Protein AF-A0A8H3B2N3-F1 (afdb_monomer_lite)

InterPro domains:
  IPR036908 RlpA-like domain superfamily [G3DSA:2.40.40.10] (15-151)
  IPR036908 RlpA-like domain superfamily [SSF50685] (22-136)

Foldseek 3Di:
DDDDDDDPPPDDDDDDADDDDLDDDAAEAADADDQQDQAQQNDGSNLLLAKEWAKQCNHQRHQSPVGGRPQAFPKDWDKDAWLVPFVVIDGDVVIDIDIYGYRHHDHLPDLRRVADPVGPGPVRHRMYTHINPPGNHDDVPNDPPPCVRGND

pLDDT: mean 89.14, std 11.91, range [41.0, 98.5]

Organism: NCBI:txid456999

Radius of gyration: 19.72 Å; chains: 1; bounding box: 74×32×56 Å

Sequence (152 aa):
MWFPLAYILAWCTTVYAWTYPENGIATMTHYTMDVGTIAACGCTGGSTRYPTAALSSLGYGSDGTVGFGSSCGRCFNLTLLNTFLSTPPFYPNPTKSIVIKVTDLCPAISQWCDATESKPNAGGTWLNFDLVWPSVAIPEDWFPSNESFYGK

Secondary structure (DSSP, 8-state):
---------------------SS---EEEEE---TT---TT---GGGGGS-EEEEEHHHHT--SSSSS-TTTT-EEEEE----TTSSSPP--SS--EEEEEEEEEE-TTSTTT--BTTB--TTS-S-EEEEE-SBTTB-TTSS-S-HHHH--

Structure (mmCIF, N/CA/C/O backbone):
data_AF-A0A8H3B2N3-F1
#
_entry.id   AF-A0A8H3B2N3-F1
#
loop_
_atom_site.group_PDB
_atom_site.id
_atom_site.type_symbol
_atom_site.label_atom_id
_atom_site.label_alt_id
_atom_site.label_comp_id
_atom_site.label_asym_id
_atom_site.label_entity_id
_atom_site.label_seq_id
_atom_site.pdbx_PDB_ins_code
_atom_site.Cartn_x
_atom_site.Cartn_y
_atom_site.Cartn_z
_atom_site.occupancy
_atom_site.B_iso_or_equiv
_atom_site.auth_seq_id
_atom_site.auth_comp_id
_atom_site.auth_asym_id
_atom_site.auth_atom_id
_atom_site.pdbx_PDB_model_num
ATOM 1 N N . MET A 1 1 ? 54.003 -1.604 -38.445 1.00 41.00 1 MET A N 1
ATOM 2 C CA . MET A 1 1 ? 52.556 -1.314 -38.533 1.00 41.00 1 MET A CA 1
ATOM 3 C C . MET A 1 1 ? 52.045 -1.187 -37.102 1.00 41.00 1 MET A C 1
ATOM 5 O O . MET A 1 1 ? 52.138 -2.156 -36.364 1.00 41.00 1 MET A O 1
ATOM 9 N N . TRP A 1 2 ? 51.696 0.025 -36.664 1.00 51.06 2 TRP A N 1
ATOM 10 C CA . TRP A 1 2 ? 51.425 0.378 -35.261 1.00 51.06 2 TRP A CA 1
ATOM 11 C C . TRP A 1 2 ? 49.907 0.336 -35.029 1.00 51.06 2 TRP A C 1
ATOM 13 O O . TRP A 1 2 ? 49.181 1.100 -35.657 1.00 51.06 2 TRP A O 1
ATOM 23 N N . PHE A 1 3 ? 49.418 -0.584 -34.193 1.00 49.91 3 PHE A N 1
ATOM 24 C CA . PHE A 1 3 ? 48.013 -0.611 -33.770 1.00 49.91 3 PHE A CA 1
ATOM 25 C C . PHE A 1 3 ? 47.827 0.357 -32.589 1.00 49.91 3 PHE A C 1
ATOM 27 O O . PHE A 1 3 ? 48.553 0.215 -31.602 1.00 49.91 3 PHE A O 1
ATOM 34 N N . PRO A 1 4 ? 46.894 1.327 -32.641 1.00 60.56 4 PRO A N 1
ATOM 35 C CA . PRO A 1 4 ? 46.614 2.167 -31.488 1.00 60.56 4 PRO A CA 1
ATOM 36 C C . PRO A 1 4 ? 45.791 1.365 -30.471 1.00 60.56 4 PRO A C 1
ATOM 38 O O . PRO A 1 4 ? 44.747 0.804 -30.805 1.00 60.56 4 PRO A O 1
ATOM 41 N N . LEU A 1 5 ? 46.263 1.305 -29.222 1.00 60.41 5 LEU A N 1
ATOM 42 C CA . LEU A 1 5 ? 45.474 0.818 -28.090 1.00 60.41 5 LEU A CA 1
ATOM 43 C C . LEU A 1 5 ? 44.315 1.796 -27.848 1.00 60.41 5 LEU A C 1
ATOM 45 O O . LEU A 1 5 ? 44.527 2.911 -27.372 1.00 60.41 5 LEU A O 1
ATOM 49 N N . ALA A 1 6 ? 43.091 1.381 -28.164 1.00 65.00 6 ALA A N 1
ATOM 50 C CA . ALA A 1 6 ? 41.890 2.095 -27.755 1.00 65.00 6 ALA A CA 1
ATOM 51 C C . ALA A 1 6 ? 41.630 1.825 -26.263 1.00 65.00 6 ALA A C 1
ATOM 53 O O . ALA A 1 6 ? 41.259 0.717 -25.878 1.00 65.00 6 ALA A O 1
ATOM 54 N N . TYR A 1 7 ? 41.838 2.834 -25.417 1.00 62.59 7 TYR A N 1
ATOM 55 C CA . TYR A 1 7 ? 41.410 2.802 -24.019 1.00 62.59 7 TYR A CA 1
ATOM 56 C C . TYR A 1 7 ? 39.885 2.938 -23.963 1.00 62.59 7 TYR A C 1
ATOM 58 O O . TYR A 1 7 ? 39.338 4.022 -24.162 1.00 62.59 7 TYR A O 1
ATOM 66 N N . ILE A 1 8 ? 39.191 1.830 -23.702 1.00 68.62 8 ILE A N 1
ATOM 67 C CA . ILE A 1 8 ? 37.755 1.838 -23.412 1.00 68.62 8 ILE A CA 1
ATOM 68 C C . ILE A 1 8 ? 37.588 2.352 -21.979 1.00 68.62 8 ILE A C 1
ATOM 70 O O . ILE A 1 8 ? 37.834 1.630 -21.014 1.00 68.62 8 ILE A O 1
ATOM 74 N N . LEU A 1 9 ? 37.187 3.615 -21.834 1.00 65.56 9 LEU A N 1
ATOM 75 C CA . LEU A 1 9 ? 36.675 4.140 -20.570 1.00 65.56 9 LEU A CA 1
ATOM 76 C C . LEU A 1 9 ? 35.343 3.435 -20.288 1.00 65.56 9 LEU A C 1
ATOM 78 O O . LEU A 1 9 ? 34.348 3.696 -20.960 1.00 65.56 9 LEU A O 1
ATOM 82 N N . ALA A 1 10 ? 35.329 2.510 -19.331 1.00 67.12 10 ALA A N 1
ATOM 83 C CA . ALA A 1 10 ? 34.100 1.905 -18.838 1.00 67.12 10 ALA A CA 1
ATOM 84 C C . ALA A 1 10 ? 33.367 2.932 -17.963 1.00 67.12 10 ALA A C 1
ATOM 86 O O . ALA A 1 10 ? 33.794 3.237 -16.849 1.00 67.12 10 ALA A O 1
ATOM 87 N N . TRP A 1 11 ? 32.277 3.497 -18.482 1.00 67.06 11 TRP A N 1
ATOM 88 C CA . TRP A 1 11 ? 31.391 4.363 -17.710 1.00 67.06 11 TRP A CA 1
ATOM 89 C C . TRP A 1 11 ? 30.570 3.481 -16.771 1.00 67.06 11 TRP A C 1
ATOM 91 O O . TRP A 1 11 ? 29.678 2.756 -17.205 1.00 67.06 11 TRP A O 1
ATOM 101 N N . CYS A 1 12 ? 30.895 3.515 -15.480 1.00 60.41 12 CYS A N 1
ATOM 102 C CA . CYS A 1 12 ? 30.101 2.853 -14.454 1.00 60.41 12 CYS A CA 1
ATOM 103 C C . CYS A 1 12 ? 28.889 3.744 -14.151 1.00 60.41 12 CYS A C 1
ATOM 105 O O . CYS A 1 12 ? 28.999 4.721 -13.412 1.00 60.41 12 CYS A O 1
ATOM 107 N N . THR A 1 13 ? 27.740 3.468 -14.766 1.00 66.19 13 THR A N 1
ATOM 108 C CA . THR A 1 13 ? 26.488 4.143 -14.409 1.00 66.19 13 THR A CA 1
ATOM 109 C C . THR A 1 13 ? 26.014 3.615 -13.059 1.00 66.19 13 THR A C 1
ATOM 111 O O . THR A 1 13 ? 25.610 2.457 -12.953 1.00 66.19 13 THR A O 1
ATOM 114 N N . THR A 1 14 ? 26.059 4.442 -12.017 1.00 63.28 14 THR A N 1
ATOM 115 C CA . THR A 1 14 ? 25.416 4.127 -10.737 1.00 63.28 14 THR A CA 1
ATOM 116 C C . THR A 1 14 ? 23.904 4.140 -10.926 1.00 63.28 14 THR A C 1
ATOM 118 O O . THR A 1 14 ? 23.317 5.199 -11.143 1.00 63.28 14 THR A O 1
ATOM 121 N N . VAL A 1 15 ? 23.271 2.969 -10.850 1.00 64.56 15 VAL A N 1
ATOM 122 C CA . VAL A 1 15 ? 21.811 2.870 -10.771 1.00 64.56 15 VAL A CA 1
ATOM 123 C C . VAL A 1 15 ? 21.415 3.293 -9.361 1.00 64.56 15 VAL A C 1
ATOM 125 O O . VAL A 1 15 ? 21.659 2.569 -8.397 1.00 64.56 15 VAL A O 1
ATOM 128 N N . TYR A 1 16 ? 20.864 4.496 -9.233 1.00 72.50 16 TYR A N 1
ATOM 129 C CA . TYR A 1 16 ? 20.277 4.966 -7.987 1.00 72.50 16 TYR A CA 1
ATOM 130 C C . TYR A 1 16 ? 18.840 4.451 -7.901 1.00 72.50 16 TYR A C 1
ATOM 132 O O . TYR A 1 16 ? 18.025 4.727 -8.779 1.00 72.50 16 TYR A O 1
ATOM 140 N N . ALA A 1 17 ? 18.547 3.686 -6.853 1.00 75.88 17 ALA A N 1
ATOM 141 C CA . ALA A 1 17 ? 17.196 3.280 -6.505 1.00 75.88 17 ALA A CA 1
ATOM 142 C C . ALA A 1 17 ? 16.881 3.856 -5.129 1.00 75.88 17 ALA A C 1
ATOM 144 O O . ALA A 1 17 ? 17.623 3.618 -4.174 1.00 75.88 17 ALA A O 1
ATOM 145 N N . TRP A 1 18 ? 15.791 4.610 -5.034 1.00 89.50 18 TRP A N 1
ATOM 146 C CA . TRP A 1 18 ? 15.318 5.089 -3.747 1.00 89.50 18 TRP A CA 1
ATOM 147 C C . TRP A 1 18 ? 14.935 3.901 -2.855 1.00 89.50 18 TRP A C 1
ATOM 149 O O . TRP A 1 18 ? 14.341 2.923 -3.312 1.00 89.50 18 TRP A O 1
ATOM 159 N N . THR A 1 19 ? 15.291 3.979 -1.575 1.00 90.44 19 THR A N 1
ATOM 160 C CA . THR A 1 19 ? 15.029 2.924 -0.591 1.00 90.44 19 THR A CA 1
ATOM 161 C C . THR A 1 19 ? 14.234 3.470 0.579 1.00 90.44 19 THR A C 1
ATOM 163 O O . THR A 1 19 ? 14.445 4.601 1.009 1.00 90.44 19 THR A O 1
ATOM 166 N N . TYR A 1 20 ? 13.397 2.620 1.156 1.00 92.88 20 TYR A N 1
ATOM 167 C CA . TYR A 1 20 ? 12.634 2.893 2.367 1.00 92.88 20 TYR A CA 1
ATOM 168 C C . TYR A 1 20 ? 13.067 1.949 3.499 1.00 92.88 20 TYR A C 1
ATOM 170 O O . TYR A 1 20 ? 13.593 0.866 3.225 1.00 92.88 20 TYR A O 1
ATOM 178 N N . PRO A 1 21 ? 12.869 2.345 4.769 1.00 93.69 21 PRO A N 1
ATOM 179 C CA . PRO A 1 21 ? 13.180 1.492 5.911 1.00 93.69 21 PRO A CA 1
ATOM 180 C C . PRO A 1 21 ? 12.321 0.217 5.927 1.00 93.69 21 PRO A C 1
ATOM 182 O O . PRO A 1 21 ? 11.214 0.185 5.393 1.00 93.69 21 PRO A O 1
ATOM 185 N N . GLU A 1 22 ? 12.816 -0.834 6.586 1.00 94.06 22 GLU A N 1
ATOM 186 C CA . GLU A 1 22 ? 12.113 -2.126 6.705 1.00 94.06 22 GLU A CA 1
ATOM 187 C C . GLU A 1 22 ? 10.821 -2.046 7.536 1.00 94.06 22 GLU A C 1
ATOM 189 O O . GLU A 1 22 ? 9.965 -2.927 7.453 1.00 94.06 22 GLU A O 1
ATOM 194 N N . ASN A 1 23 ? 10.669 -0.990 8.336 1.00 96.81 23 ASN A N 1
ATOM 195 C CA . ASN A 1 23 ? 9.479 -0.695 9.120 1.00 96.81 23 ASN A CA 1
ATOM 196 C C . ASN A 1 23 ? 9.181 0.810 9.105 1.00 96.81 23 ASN A C 1
ATOM 198 O O . ASN A 1 23 ? 10.051 1.635 8.829 1.00 96.81 23 ASN A O 1
ATOM 202 N N . GLY A 1 24 ? 7.930 1.169 9.382 1.00 96.50 24 GLY A N 1
ATOM 203 C CA . GLY A 1 24 ? 7.502 2.561 9.400 1.00 96.50 24 GLY A CA 1
ATOM 204 C C . GLY A 1 24 ? 5.994 2.715 9.276 1.00 96.50 24 GLY A C 1
ATOM 205 O O . GLY A 1 24 ? 5.243 1.744 9.367 1.00 96.50 24 GLY A O 1
ATOM 206 N N . ILE A 1 25 ? 5.569 3.959 9.064 1.00 97.25 25 ILE A N 1
ATOM 207 C CA . ILE A 1 25 ? 4.174 4.324 8.823 1.00 97.25 25 ILE A CA 1
ATOM 208 C C . ILE A 1 25 ? 3.987 4.595 7.331 1.00 97.25 25 ILE A C 1
ATOM 210 O O . ILE A 1 25 ? 4.815 5.247 6.692 1.00 97.25 25 ILE A O 1
ATOM 214 N N . ALA A 1 26 ? 2.885 4.091 6.792 1.00 97.81 26 ALA A N 1
ATOM 215 C CA . ALA A 1 26 ? 2.455 4.293 5.420 1.00 97.81 26 ALA A CA 1
ATOM 216 C C . ALA A 1 26 ? 0.961 4.613 5.418 1.00 97.81 26 ALA A C 1
ATOM 218 O O . ALA A 1 26 ? 0.234 4.191 6.323 1.00 97.81 26 ALA A O 1
ATOM 219 N N . THR A 1 27 ? 0.495 5.318 4.395 1.00 97.56 27 THR A N 1
ATOM 220 C CA . THR A 1 27 ? -0.937 5.368 4.110 1.00 97.56 27 THR A CA 1
ATOM 221 C C . THR A 1 27 ? -1.394 4.033 3.528 1.00 97.56 27 THR A C 1
ATOM 223 O O . THR A 1 27 ? -0.606 3.264 2.963 1.00 97.56 27 THR A O 1
ATOM 226 N N . MET A 1 28 ? -2.680 3.748 3.693 1.00 96.19 28 MET A N 1
ATOM 227 C CA . MET A 1 28 ? -3.314 2.558 3.153 1.00 96.19 28 MET A CA 1
ATOM 228 C C . MET A 1 28 ? -4.621 2.958 2.486 1.00 96.19 28 MET A C 1
ATOM 230 O O . MET A 1 28 ? -5.444 3.636 3.098 1.00 96.19 28 MET A O 1
ATOM 234 N N . THR A 1 29 ? -4.798 2.519 1.250 1.00 95.62 29 THR A N 1
ATOM 235 C CA . THR A 1 29 ? -6.034 2.659 0.475 1.00 95.62 29 THR A CA 1
ATOM 236 C C . THR A 1 29 ? -6.454 1.289 -0.044 1.00 95.62 29 THR A C 1
ATOM 238 O O . THR A 1 29 ? -5.818 0.277 0.278 1.00 95.62 29 THR A O 1
ATOM 241 N N . HIS A 1 30 ? -7.529 1.238 -0.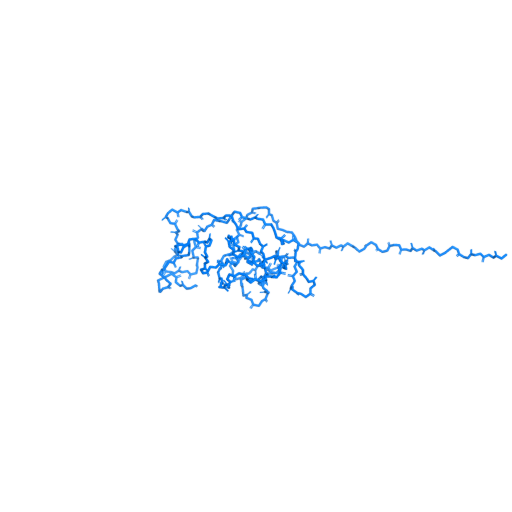825 1.00 95.25 30 HIS A N 1
ATOM 242 C CA . HIS A 1 30 ? -7.868 0.038 -1.568 1.00 95.25 30 HIS A CA 1
ATOM 243 C C . HIS A 1 30 ? -8.380 0.330 -2.977 1.00 95.25 30 HIS A C 1
ATOM 245 O O . HIS A 1 30 ? -8.918 1.401 -3.267 1.00 95.25 30 HIS A O 1
ATOM 251 N N . TYR A 1 31 ? -8.285 -0.694 -3.820 1.00 95.56 31 TYR A N 1
ATOM 252 C CA . TYR A 1 31 ? -8.843 -0.729 -5.162 1.00 95.56 31 TYR A CA 1
ATOM 253 C C . TYR A 1 31 ? -9.345 -2.138 -5.500 1.00 95.56 31 TYR A C 1
ATOM 255 O O . TYR A 1 31 ? -8.966 -3.135 -4.882 1.00 95.56 31 TYR A O 1
ATOM 263 N N . THR A 1 32 ? -10.217 -2.223 -6.499 1.00 95.12 32 THR A N 1
ATOM 264 C CA . THR A 1 32 ? -10.786 -3.488 -6.976 1.00 95.12 32 THR A CA 1
ATOM 265 C C . THR A 1 32 ? -9.967 -4.069 -8.121 1.00 95.12 32 THR A C 1
ATOM 267 O O . THR A 1 32 ? -9.585 -3.343 -9.039 1.00 95.12 32 THR A O 1
ATOM 270 N N . MET A 1 33 ? -9.789 -5.389 -8.123 1.00 94.75 33 MET A N 1
ATOM 271 C CA . MET A 1 33 ? -9.170 -6.127 -9.223 1.00 94.75 33 MET A CA 1
ATOM 272 C C . MET A 1 33 ? -9.854 -7.484 -9.400 1.00 94.75 33 MET A C 1
ATOM 274 O O . MET A 1 33 ? -10.115 -8.185 -8.421 1.00 94.75 33 MET A O 1
ATOM 278 N N . ASP A 1 34 ? -10.085 -7.880 -10.652 1.00 94.81 34 ASP A N 1
ATOM 279 C CA . ASP A 1 34 ? -10.645 -9.191 -10.970 1.00 94.81 34 ASP A CA 1
ATOM 280 C C . ASP A 1 34 ? -9.635 -10.314 -10.707 1.00 94.81 34 ASP A C 1
ATOM 282 O O . ASP A 1 34 ? -8.434 -10.200 -10.990 1.00 94.81 34 ASP A O 1
ATOM 286 N N . VAL A 1 35 ? -10.132 -11.451 -10.220 1.00 94.12 35 VAL A N 1
ATOM 287 C CA . VAL A 1 35 ? -9.317 -12.656 -10.037 1.00 94.12 35 VAL A CA 1
ATOM 288 C C . VAL A 1 35 ? -8.755 -13.114 -11.385 1.00 94.12 35 VAL A C 1
ATOM 290 O O . VAL A 1 35 ? -9.485 -13.308 -12.351 1.00 94.12 35 VAL A O 1
ATOM 293 N N . GLY A 1 36 ? -7.447 -13.356 -11.429 1.00 93.62 36 GLY A N 1
ATOM 294 C CA . GLY A 1 36 ? -6.719 -13.756 -12.633 1.00 93.62 36 GLY A CA 1
ATOM 295 C C . GLY A 1 36 ? -6.051 -12.600 -13.381 1.00 93.62 36 GLY A C 1
ATOM 296 O O . GLY A 1 36 ? -5.321 -12.865 -14.335 1.00 93.62 36 GLY A O 1
ATOM 297 N N . THR A 1 37 ? -6.244 -11.351 -12.948 1.00 94.69 37 THR A N 1
ATOM 298 C CA . THR A 1 37 ? -5.595 -10.179 -13.555 1.00 94.69 37 THR A CA 1
ATOM 299 C C . THR A 1 37 ? -4.073 -10.250 -13.426 1.00 94.69 37 THR A C 1
ATOM 301 O O . THR A 1 37 ? -3.536 -10.566 -12.363 1.00 94.69 37 THR A O 1
ATOM 304 N N . ILE A 1 38 ? -3.369 -9.937 -14.517 1.00 94.38 38 ILE A N 1
ATOM 305 C CA . ILE A 1 38 ? -1.912 -9.775 -14.534 1.00 94.38 38 ILE A CA 1
ATOM 306 C C . ILE A 1 38 ? -1.604 -8.313 -14.207 1.00 94.38 38 ILE A C 1
ATOM 308 O O . ILE A 1 38 ? -1.807 -7.428 -15.033 1.00 94.38 38 ILE A O 1
ATOM 312 N N . ALA A 1 39 ? -1.148 -8.087 -12.979 1.00 94.31 39 ALA A N 1
ATOM 313 C CA . ALA A 1 39 ? -0.809 -6.776 -12.436 1.00 94.31 39 ALA A CA 1
ATOM 314 C C . ALA A 1 39 ? 0.568 -6.268 -12.910 1.00 94.31 39 ALA A C 1
ATOM 316 O O . ALA A 1 39 ? 1.305 -6.992 -13.591 1.00 94.31 39 ALA A O 1
ATOM 317 N N . ALA A 1 40 ? 0.954 -5.047 -12.517 1.00 95.19 40 ALA A N 1
ATOM 318 C CA . ALA A 1 40 ? 2.152 -4.384 -13.027 1.00 95.19 40 ALA A CA 1
ATOM 319 C C . ALA A 1 40 ? 3.439 -5.175 -12.823 1.00 95.19 40 ALA A C 1
ATOM 321 O O . ALA A 1 40 ? 4.307 -5.040 -13.664 1.00 95.19 40 ALA A O 1
ATOM 322 N N . CYS A 1 41 ? 3.577 -6.025 -11.795 1.00 95.06 41 CYS A N 1
ATOM 323 C CA . CYS A 1 41 ? 4.751 -6.898 -11.630 1.00 95.06 41 CYS A CA 1
ATOM 324 C C . CYS A 1 41 ? 4.866 -8.035 -12.658 1.00 95.06 41 CYS A C 1
ATOM 326 O O . CYS A 1 41 ? 5.778 -8.854 -12.542 1.00 95.06 41 CYS A O 1
ATOM 328 N N . GLY A 1 42 ? 3.928 -8.150 -13.606 1.00 88.94 42 GLY A N 1
ATOM 329 C CA . GLY A 1 42 ? 3.950 -9.165 -14.666 1.00 88.94 42 GLY A CA 1
ATOM 330 C C . GLY A 1 42 ? 3.942 -10.598 -14.143 1.00 88.94 42 GLY A C 1
ATOM 331 O O . GLY A 1 42 ? 4.399 -11.518 -14.818 1.00 88.94 42 GLY A O 1
ATOM 332 N N . CYS A 1 43 ? 3.462 -10.791 -12.914 1.00 75.69 43 CYS A N 1
ATOM 333 C CA . CYS A 1 43 ? 3.328 -12.102 -12.299 1.00 75.69 43 CYS A CA 1
ATOM 334 C C . CYS A 1 43 ? 2.134 -12.864 -12.896 1.00 75.69 43 CYS A C 1
ATOM 336 O O . CYS A 1 43 ? 1.283 -12.304 -13.580 1.00 75.69 43 CYS A O 1
ATOM 338 N N . THR A 1 44 ? 2.038 -14.161 -12.599 1.00 84.06 44 THR A N 1
ATOM 339 C CA . THR A 1 44 ? 0.843 -14.949 -12.936 1.00 84.06 44 THR A CA 1
ATOM 340 C C . THR A 1 44 ? -0.411 -14.356 -12.292 1.00 84.06 44 THR A C 1
ATOM 342 O O . THR A 1 44 ? -0.390 -13.998 -11.114 1.00 84.06 44 THR A O 1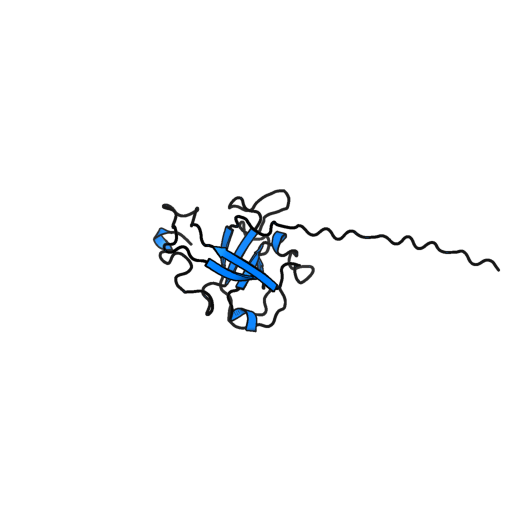
ATOM 345 N N . GLY A 1 45 ? -1.530 -14.360 -13.023 1.00 86.75 45 GLY A N 1
ATOM 346 C CA . GLY A 1 45 ? -2.836 -13.944 -12.505 1.00 86.75 45 GLY A CA 1
ATOM 347 C C . GLY A 1 45 ? -3.281 -14.691 -11.243 1.00 86.75 45 GLY A C 1
ATOM 348 O O . GLY A 1 45 ? -4.137 -14.213 -10.500 1.00 86.75 45 GLY A O 1
ATOM 349 N N . GLY A 1 46 ? -2.665 -15.838 -10.936 1.00 90.69 46 GLY A N 1
ATOM 350 C CA . GLY A 1 46 ? -2.868 -16.558 -9.679 1.00 90.69 46 GLY A CA 1
ATOM 351 C C . GLY A 1 46 ? -2.504 -15.762 -8.418 1.00 90.69 46 GLY A C 1
ATOM 352 O O . GLY A 1 46 ? -3.006 -16.101 -7.348 1.00 90.69 46 GLY A O 1
ATOM 353 N N . SER A 1 47 ? -1.692 -14.699 -8.509 1.00 91.50 47 SER A N 1
ATOM 354 C CA . SER A 1 47 ? -1.346 -13.865 -7.347 1.00 91.50 47 SER A CA 1
ATOM 355 C C . SER A 1 47 ? -2.560 -13.187 -6.711 1.00 91.50 47 SER A C 1
ATOM 357 O O . SER A 1 47 ? -2.586 -13.026 -5.497 1.00 91.50 47 SER A O 1
ATOM 359 N N . THR A 1 48 ? -3.589 -12.881 -7.505 1.00 92.88 48 THR A N 1
ATOM 360 C CA . THR A 1 48 ? -4.866 -12.288 -7.055 1.00 92.88 48 THR A CA 1
ATOM 361 C C . THR A 1 48 ? -5.669 -13.173 -6.091 1.00 92.88 48 THR A C 1
ATOM 363 O O . THR A 1 48 ? -6.637 -12.722 -5.489 1.00 92.88 48 THR A O 1
ATOM 366 N N . ARG A 1 49 ? -5.273 -14.442 -5.913 1.00 95.50 49 ARG A N 1
ATOM 367 C CA . ARG A 1 49 ? -5.860 -15.369 -4.928 1.00 95.50 49 ARG A CA 1
ATOM 368 C C . ARG A 1 49 ? -5.225 -15.257 -3.539 1.00 95.50 49 ARG A C 1
ATOM 370 O O . ARG A 1 49 ? -5.579 -16.024 -2.649 1.00 95.50 49 ARG A O 1
ATOM 377 N N . TYR A 1 50 ? -4.280 -14.339 -3.363 1.00 96.38 50 TYR A N 1
ATOM 378 C CA . TYR A 1 50 ? -3.572 -14.076 -2.114 1.00 96.38 50 TYR A CA 1
ATOM 379 C C . TYR A 1 50 ? -3.655 -12.584 -1.769 1.00 96.38 50 TYR A C 1
ATOM 381 O O . TYR A 1 50 ? -3.923 -11.771 -2.659 1.00 96.38 50 TYR A O 1
ATOM 389 N N . PRO A 1 51 ? -3.406 -12.192 -0.504 1.00 97.88 51 PRO A N 1
ATOM 390 C CA . PRO A 1 51 ? -3.377 -10.786 -0.132 1.00 97.88 51 PRO A CA 1
ATOM 391 C C . PRO A 1 51 ? -2.302 -10.052 -0.931 1.00 97.88 51 PRO A C 1
ATOM 393 O O . PRO A 1 51 ? -1.110 -10.373 -0.864 1.00 97.88 5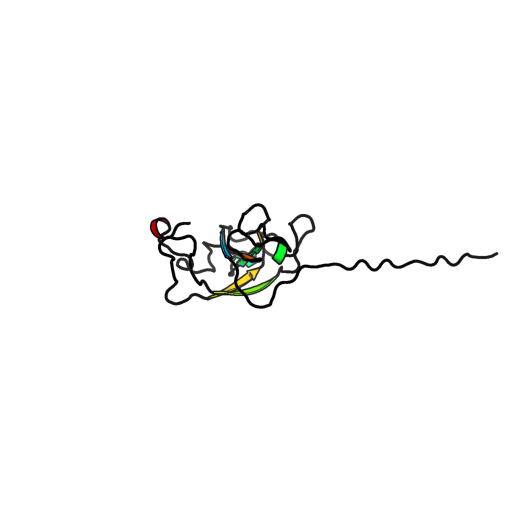1 PRO A O 1
ATOM 396 N N . THR A 1 52 ? -2.735 -9.079 -1.719 1.00 97.69 52 THR A N 1
ATOM 397 C CA . THR A 1 52 ? -1.879 -8.337 -2.639 1.00 97.69 52 THR A CA 1
ATOM 398 C C . THR A 1 52 ? -2.170 -6.851 -2.552 1.00 97.69 52 THR A C 1
ATOM 400 O O . THR A 1 52 ? -3.252 -6.434 -2.136 1.00 97.69 52 THR A O 1
ATOM 403 N N . ALA A 1 53 ? -1.169 -6.052 -2.903 1.00 98.06 53 ALA A N 1
ATOM 404 C CA . ALA A 1 53 ? -1.289 -4.606 -2.939 1.00 98.06 53 ALA A CA 1
ATOM 405 C C . ALA A 1 53 ? -0.484 -4.017 -4.100 1.00 98.06 53 ALA A C 1
ATOM 407 O O . ALA A 1 53 ? 0.536 -4.578 -4.529 1.00 98.06 53 ALA A O 1
ATOM 408 N N . ALA A 1 54 ? -0.941 -2.860 -4.564 1.00 97.94 54 ALA A N 1
ATOM 409 C CA . ALA A 1 54 ? -0.138 -1.912 -5.310 1.00 97.94 54 ALA A CA 1
ATOM 410 C C . ALA A 1 54 ? 0.711 -1.076 -4.337 1.00 97.94 54 ALA A C 1
ATOM 412 O O . ALA A 1 54 ? 0.244 -0.691 -3.265 1.00 97.94 54 ALA A O 1
ATOM 413 N N . LEU A 1 55 ? 1.960 -0.787 -4.704 1.00 98.19 55 LEU A N 1
ATOM 414 C CA . LEU A 1 55 ? 2.836 0.119 -3.949 1.00 98.19 55 LEU A CA 1
ATOM 415 C C . LEU A 1 55 ? 2.988 1.445 -4.707 1.00 98.19 55 LEU A C 1
ATOM 417 O O . LEU A 1 55 ? 3.073 1.435 -5.936 1.00 98.19 55 LEU A O 1
ATOM 421 N N . SER A 1 56 ? 3.019 2.579 -3.997 1.00 97.44 56 SER A N 1
ATOM 422 C CA . SER A 1 56 ? 3.265 3.904 -4.598 1.00 97.44 56 SER A CA 1
ATOM 423 C C . SER A 1 56 ? 4.543 3.919 -5.443 1.00 97.44 56 SER A C 1
ATOM 425 O O . SER A 1 56 ? 5.541 3.325 -5.040 1.00 97.44 56 SER A O 1
ATOM 427 N N . SER A 1 57 ? 4.537 4.607 -6.594 1.00 95.19 57 SER A N 1
ATOM 428 C CA . SER A 1 57 ? 5.620 4.562 -7.602 1.00 95.19 57 SER A CA 1
ATOM 429 C C . SER A 1 57 ? 7.035 4.684 -7.026 1.00 95.19 57 SER A C 1
ATOM 431 O O . SER A 1 57 ? 7.915 3.899 -7.385 1.00 95.19 57 SER A O 1
ATOM 433 N N . LEU A 1 58 ? 7.240 5.613 -6.084 1.00 95.50 58 LEU A N 1
ATOM 434 C CA . LEU A 1 58 ? 8.530 5.818 -5.421 1.00 95.50 58 LEU A CA 1
ATOM 435 C C . LEU A 1 58 ? 9.020 4.557 -4.688 1.00 95.50 58 LEU A C 1
ATOM 437 O O . LEU A 1 58 ? 10.178 4.173 -4.829 1.00 95.50 58 LEU A O 1
ATOM 441 N N . GLY A 1 59 ? 8.138 3.887 -3.940 1.00 96.06 59 GLY A N 1
ATOM 442 C CA . GLY A 1 59 ? 8.451 2.634 -3.251 1.00 96.06 59 GLY A CA 1
ATOM 443 C C . GLY A 1 59 ? 8.397 1.407 -4.162 1.00 96.06 59 GLY A C 1
ATOM 444 O O . GLY A 1 59 ? 9.121 0.442 -3.933 1.00 96.06 59 GLY A O 1
ATOM 445 N N . TYR A 1 60 ? 7.567 1.415 -5.206 1.00 96.50 60 TYR A N 1
ATOM 446 C CA . TYR A 1 60 ? 7.510 0.340 -6.197 1.00 96.50 60 TYR A CA 1
ATOM 447 C C . TYR A 1 60 ? 8.853 0.194 -6.924 1.00 96.50 60 TYR A C 1
ATOM 449 O O . TYR A 1 60 ? 9.306 -0.927 -7.163 1.00 96.50 60 TYR A O 1
ATOM 457 N N . GLY A 1 61 ? 9.515 1.321 -7.206 1.00 94.50 61 GLY A N 1
ATOM 458 C CA . GLY A 1 61 ? 10.817 1.382 -7.874 1.00 94.50 61 GLY A CA 1
ATOM 459 C C . GLY A 1 61 ? 10.719 1.470 -9.400 1.00 94.50 61 GLY A C 1
ATOM 460 O O . GLY A 1 61 ? 11.673 1.128 -10.091 1.00 94.50 61 GLY A O 1
ATOM 461 N N . SER A 1 62 ? 9.559 1.872 -9.922 1.00 92.12 62 SER A N 1
ATOM 462 C CA . SER A 1 62 ? 9.281 2.141 -11.338 1.00 92.12 62 SER A CA 1
ATOM 463 C C . SER A 1 62 ? 8.008 2.996 -11.436 1.00 92.12 62 SER A C 1
ATOM 465 O O . SER A 1 62 ? 7.152 2.966 -10.551 1.00 92.12 62 SER A O 1
ATOM 467 N N . ASP A 1 63 ? 7.877 3.774 -12.505 1.00 89.44 63 ASP A N 1
ATOM 468 C CA . ASP A 1 63 ? 6.675 4.552 -12.831 1.00 89.44 63 ASP A CA 1
ATOM 469 C C . ASP A 1 63 ? 5.745 3.820 -13.820 1.00 89.44 63 ASP A C 1
ATOM 471 O O . ASP A 1 63 ? 4.733 4.369 -14.251 1.00 89.44 63 ASP A O 1
ATOM 475 N N . GLY A 1 64 ? 6.081 2.574 -14.176 1.00 84.31 64 GLY A N 1
ATOM 476 C CA . GLY A 1 64 ? 5.356 1.765 -15.157 1.00 84.31 64 GLY A CA 1
ATOM 477 C C . GLY A 1 64 ? 5.853 1.925 -16.596 1.00 84.31 64 GLY A C 1
ATOM 478 O O . GLY A 1 64 ? 5.435 1.155 -17.458 1.00 84.31 64 GLY A O 1
ATOM 479 N N . THR A 1 65 ? 6.777 2.852 -16.874 1.00 84.88 65 THR A N 1
ATOM 480 C CA . THR A 1 65 ? 7.342 3.049 -18.224 1.00 84.88 65 THR A CA 1
ATOM 481 C C . THR A 1 65 ? 8.551 2.153 -18.505 1.00 84.88 65 THR A C 1
ATOM 483 O O . THR A 1 65 ? 8.798 1.787 -19.653 1.00 84.88 65 THR A O 1
ATOM 486 N N . VAL A 1 66 ? 9.280 1.754 -17.457 1.00 75.94 66 VAL A N 1
ATOM 487 C CA . VAL A 1 66 ? 10.523 0.959 -17.541 1.00 75.94 66 VAL A CA 1
ATOM 488 C C . VAL A 1 66 ? 10.349 -0.509 -17.125 1.00 75.94 66 VAL A C 1
ATOM 490 O O . VAL A 1 66 ? 11.326 -1.246 -17.007 1.00 75.94 66 VAL A O 1
ATOM 493 N N . GLY A 1 67 ? 9.104 -0.957 -16.932 1.00 83.56 67 GLY A N 1
ATOM 494 C CA . GLY A 1 67 ? 8.768 -2.320 -16.516 1.00 83.56 67 GLY A CA 1
ATOM 495 C C . GLY A 1 67 ? 8.667 -2.488 -14.997 1.00 83.56 67 GLY A C 1
ATOM 496 O O . GLY A 1 67 ? 8.291 -1.559 -14.279 1.00 83.56 67 GLY A O 1
ATOM 497 N N . PHE A 1 68 ? 8.957 -3.699 -14.518 1.00 91.56 68 PHE A N 1
ATOM 498 C CA . PHE A 1 68 ? 8.741 -4.117 -13.131 1.00 91.56 68 PHE A CA 1
ATOM 499 C C . PHE A 1 68 ? 9.619 -3.357 -12.138 1.00 91.56 68 PHE A C 1
ATOM 501 O O . PHE A 1 68 ? 10.820 -3.197 -12.347 1.00 91.56 68 PHE A O 1
ATOM 508 N N . GLY A 1 69 ? 9.020 -2.933 -11.029 1.00 92.69 69 GLY A N 1
ATOM 509 C CA . GLY A 1 69 ? 9.728 -2.290 -9.932 1.00 92.69 69 GLY A CA 1
ATOM 510 C C . GLY A 1 69 ? 10.517 -3.278 -9.064 1.00 92.69 69 GLY A C 1
ATOM 511 O O . GLY A 1 69 ? 10.174 -4.458 -8.955 1.00 92.69 69 GLY A O 1
ATOM 512 N N . SER A 1 70 ? 11.561 -2.791 -8.390 1.00 93.50 70 SER A N 1
ATOM 513 C CA . SER A 1 70 ? 12.419 -3.589 -7.492 1.00 93.50 70 SER A CA 1
ATOM 514 C C . SER A 1 70 ? 11.692 -4.134 -6.250 1.00 93.50 70 SER A C 1
ATOM 516 O O . SER A 1 70 ? 12.218 -4.998 -5.536 1.00 93.50 70 SER A O 1
ATOM 518 N N . SER A 1 71 ? 10.479 -3.646 -5.991 1.00 95.62 71 SER A N 1
ATOM 519 C CA . SER A 1 71 ? 9.620 -4.103 -4.900 1.00 95.62 71 SER A CA 1
ATOM 520 C C . SER A 1 71 ? 8.672 -5.235 -5.283 1.00 95.62 71 SER A C 1
ATOM 522 O O . SER A 1 71 ? 8.015 -5.796 -4.405 1.00 95.62 71 SER A O 1
ATOM 524 N N . CYS A 1 72 ? 8.625 -5.629 -6.557 1.00 95.75 72 CYS A N 1
ATOM 525 C CA . CYS A 1 72 ? 7.819 -6.758 -6.999 1.00 95.75 72 CYS A CA 1
ATOM 526 C C . CYS A 1 72 ? 8.146 -8.045 -6.234 1.00 95.75 72 CYS A C 1
ATOM 528 O O . CYS A 1 72 ? 9.295 -8.474 -6.147 1.00 95.75 72 CYS A O 1
ATOM 530 N N . GLY A 1 73 ? 7.112 -8.672 -5.669 1.00 95.62 73 GLY A N 1
ATOM 531 C CA . GLY A 1 73 ? 7.227 -9.910 -4.901 1.00 95.62 73 GLY A CA 1
ATOM 532 C C . GLY A 1 73 ? 7.658 -9.734 -3.443 1.00 95.62 73 GLY A C 1
ATOM 533 O O . GLY A 1 73 ? 7.620 -10.717 -2.701 1.00 95.62 73 GLY A O 1
ATOM 534 N N . ARG A 1 74 ? 8.016 -8.518 -3.003 1.00 96.69 74 ARG A N 1
ATOM 535 C CA . ARG A 1 74 ? 8.291 -8.2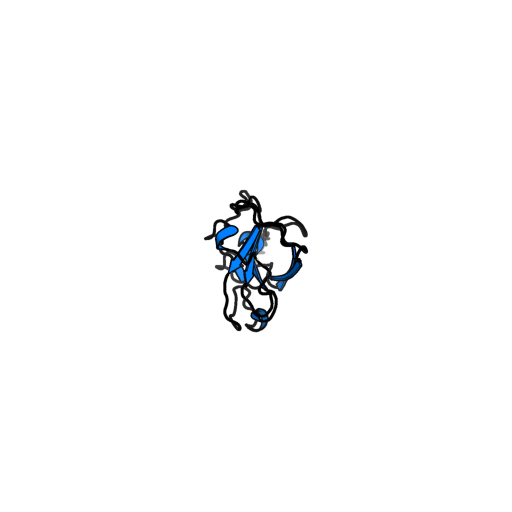44 -1.585 1.00 96.69 74 ARG A CA 1
ATOM 536 C C . ARG A 1 74 ? 7.016 -8.388 -0.758 1.00 96.69 74 ARG A C 1
ATOM 538 O O . ARG A 1 74 ? 5.929 -8.023 -1.211 1.00 96.69 74 ARG A O 1
ATOM 545 N N . CYS A 1 75 ? 7.171 -8.896 0.461 1.00 98.00 75 CYS A N 1
ATOM 546 C CA . CYS A 1 75 ? 6.071 -9.068 1.400 1.00 98.00 75 CYS A CA 1
ATOM 547 C C . CYS A 1 75 ? 6.164 -8.068 2.553 1.00 98.00 75 CYS A C 1
ATOM 549 O O . CYS A 1 75 ? 7.255 -7.816 3.061 1.00 98.00 75 CYS A O 1
ATOM 551 N N . PHE A 1 76 ? 5.017 -7.550 2.987 1.00 98.50 76 PHE A N 1
ATOM 552 C CA . PHE A 1 76 ? 4.912 -6.593 4.089 1.00 98.50 76 PHE A CA 1
ATOM 553 C C . PHE A 1 76 ? 3.824 -7.035 5.053 1.00 98.50 76 PHE A C 1
ATOM 555 O O . PHE A 1 76 ? 2.729 -7.378 4.616 1.00 98.50 76 PHE A O 1
ATOM 562 N N . ASN A 1 77 ? 4.119 -7.010 6.353 1.00 98.44 77 ASN A N 1
ATOM 563 C CA . ASN A 1 77 ? 3.102 -7.168 7.386 1.00 98.44 77 ASN A CA 1
ATOM 564 C C . ASN A 1 77 ? 2.482 -5.799 7.676 1.00 98.44 77 ASN A C 1
ATOM 566 O O . ASN A 1 77 ? 3.093 -4.968 8.348 1.00 98.44 77 ASN A O 1
ATOM 570 N N . LEU A 1 78 ? 1.299 -5.554 7.125 1.00 98.00 78 LEU A N 1
ATOM 571 C CA . LEU A 1 78 ? 0.582 -4.297 7.276 1.00 98.00 78 LEU A CA 1
ATOM 572 C C . LEU A 1 78 ? -0.367 -4.386 8.460 1.00 98.00 78 LEU A C 1
ATOM 574 O O . LEU A 1 78 ? -1.110 -5.355 8.576 1.00 98.00 78 LEU A O 1
ATOM 578 N N . THR A 1 79 ? -0.378 -3.351 9.293 1.00 97.44 79 THR A N 1
ATOM 579 C CA . THR A 1 79 ? -1.292 -3.226 10.431 1.00 97.44 79 THR A CA 1
ATOM 580 C C . THR A 1 79 ? -2.195 -2.025 10.210 1.00 97.44 79 THR A C 1
ATOM 582 O O . THR A 1 79 ? -1.701 -0.916 10.008 1.00 97.44 79 THR A O 1
ATOM 585 N N . LEU A 1 80 ? -3.512 -2.229 10.253 1.00 94.06 80 LEU A N 1
ATOM 586 C CA . LEU A 1 80 ? -4.472 -1.134 10.154 1.00 94.06 80 LEU A CA 1
ATOM 587 C C . LEU A 1 80 ? -4.503 -0.377 11.488 1.00 94.06 80 LEU A C 1
ATOM 589 O O . LEU A 1 80 ? -4.843 -0.954 12.521 1.00 94.06 80 LEU A O 1
ATOM 593 N N . LEU A 1 81 ? -4.120 0.902 11.470 1.00 94.44 81 LEU A N 1
ATOM 594 C CA . LEU A 1 81 ? -4.013 1.725 12.679 1.00 94.44 81 LEU A CA 1
ATOM 595 C C . LEU A 1 81 ? -5.268 2.559 12.915 1.00 94.44 81 LEU A C 1
ATOM 597 O O . LEU A 1 81 ? -5.843 2.510 14.001 1.00 94.44 81 LEU A O 1
ATOM 601 N N . ASN A 1 82 ? -5.681 3.330 11.909 1.00 92.50 82 ASN A N 1
ATOM 602 C CA . ASN A 1 82 ? -6.836 4.212 11.980 1.00 92.50 82 ASN A CA 1
ATOM 603 C C . ASN A 1 82 ? -7.244 4.759 10.602 1.00 92.50 82 ASN A C 1
ATOM 605 O O . ASN A 1 82 ? -6.474 4.685 9.645 1.00 92.50 82 ASN A O 1
ATOM 609 N N . THR A 1 83 ? -8.416 5.394 10.528 1.00 89.88 83 THR A N 1
ATOM 610 C CA . THR A 1 83 ? -8.806 6.280 9.415 1.00 89.88 83 THR A CA 1
ATOM 611 C C . THR A 1 83 ? -8.702 7.742 9.844 1.00 89.88 83 THR A C 1
ATOM 613 O O . THR A 1 83 ? -9.634 8.334 10.378 1.00 89.88 83 THR A O 1
ATOM 616 N N . PHE A 1 84 ? -7.542 8.359 9.633 1.00 87.06 84 PHE A N 1
ATOM 617 C CA . PHE A 1 84 ? -7.293 9.733 10.094 1.00 87.06 84 PHE A CA 1
ATOM 618 C C . PHE A 1 84 ? -8.108 10.808 9.351 1.00 87.06 84 PHE A C 1
ATOM 620 O O . PHE A 1 84 ? -8.213 11.927 9.844 1.00 87.06 84 PHE A O 1
ATOM 627 N N . LEU A 1 85 ? -8.682 10.484 8.187 1.00 86.81 85 LEU A N 1
ATOM 628 C CA . LEU A 1 85 ? -9.564 11.387 7.441 1.00 86.81 85 LEU A CA 1
ATOM 629 C C . LEU A 1 85 ? -11.021 11.365 7.922 1.00 86.81 85 LEU A C 1
ATOM 631 O O . LEU A 1 85 ? -11.789 12.262 7.576 1.00 86.81 85 LEU A O 1
ATOM 635 N N . SER A 1 86 ? -11.423 10.359 8.701 1.00 85.75 86 SER A N 1
ATOM 636 C CA . SER A 1 86 ? -12.802 10.241 9.161 1.00 85.75 86 SER A CA 1
ATOM 637 C C . SER A 1 86 ? -13.030 11.031 10.445 1.00 85.75 86 SER A C 1
ATOM 639 O O . SER A 1 86 ? -12.128 11.181 11.269 1.00 85.75 86 SER A O 1
ATOM 641 N N . THR A 1 87 ? -14.248 11.538 10.644 1.00 84.81 87 THR A N 1
ATOM 642 C CA . THR A 1 87 ? -14.620 12.269 11.865 1.00 84.81 87 THR A CA 1
ATOM 643 C C . THR A 1 87 ? -15.864 11.633 12.494 1.00 84.81 87 THR A C 1
ATOM 645 O O . THR A 1 87 ? -16.965 11.866 11.997 1.00 84.81 87 THR A O 1
ATOM 648 N N . PRO A 1 88 ? -15.718 10.854 13.587 1.00 86.44 88 PRO A N 1
ATOM 649 C CA . PRO A 1 88 ? -14.471 10.552 14.304 1.00 86.44 88 PRO A CA 1
ATOM 650 C C . PRO A 1 88 ? -13.559 9.563 13.545 1.00 86.44 88 PRO A C 1
ATOM 652 O O . PRO A 1 88 ? -14.053 8.815 12.694 1.00 86.44 88 PRO A O 1
ATOM 655 N N . PRO A 1 89 ? -12.249 9.502 13.859 1.00 87.25 89 PRO A N 1
ATOM 656 C CA . PRO A 1 89 ? -11.367 8.465 13.331 1.00 87.25 89 PRO A CA 1
ATOM 657 C C . PRO A 1 89 ? -11.857 7.059 13.711 1.00 87.25 89 PRO A C 1
ATOM 659 O O . PRO A 1 89 ? -12.214 6.817 14.868 1.00 87.25 89 PRO A O 1
ATOM 662 N N . PHE A 1 90 ? -11.867 6.122 12.762 1.00 88.44 90 PHE A N 1
ATOM 663 C CA . PHE A 1 90 ? -12.045 4.700 13.059 1.00 88.44 90 PHE A CA 1
ATOM 664 C C . PHE A 1 90 ? -10.743 4.134 13.612 1.00 88.44 90 PHE A C 1
ATOM 666 O O . PHE A 1 90 ? -9.674 4.420 13.077 1.00 88.44 90 PHE A O 1
ATOM 673 N N . TYR A 1 91 ? -10.846 3.280 14.626 1.00 90.88 91 TYR A N 1
ATOM 674 C CA . TYR A 1 91 ? -9.746 2.462 15.128 1.00 90.88 91 TYR A CA 1
ATOM 675 C C . TYR A 1 91 ? -10.210 1.000 15.134 1.00 90.88 91 TYR A C 1
ATOM 677 O O . TYR A 1 91 ? -11.215 0.700 15.788 1.00 90.88 91 TYR A O 1
ATOM 685 N N . PRO A 1 92 ? -9.534 0.084 14.418 1.00 89.31 92 PRO A N 1
ATOM 686 C CA . PRO A 1 92 ? -9.941 -1.313 14.374 1.00 89.31 92 PRO A CA 1
ATOM 687 C C . PRO A 1 92 ? -9.796 -1.971 15.750 1.00 89.31 92 PRO A C 1
ATOM 689 O O . PRO A 1 92 ? -8.758 -1.859 16.404 1.00 89.31 92 PRO A O 1
ATOM 692 N N . ASN A 1 93 ? -10.839 -2.691 16.168 1.00 89.88 93 ASN A N 1
ATOM 693 C CA . ASN A 1 93 ? -10.857 -3.480 17.394 1.00 89.88 93 ASN A CA 1
ATOM 694 C C . ASN A 1 93 ? -11.455 -4.876 17.111 1.00 89.88 93 ASN A C 1
ATOM 696 O O . ASN A 1 93 ? -12.657 -4.960 16.849 1.00 89.88 93 ASN A O 1
ATOM 700 N N . PRO A 1 94 ? -10.660 -5.961 17.150 1.00 90.75 94 PRO A N 1
ATOM 701 C CA . PRO A 1 94 ? -9.223 -5.988 17.441 1.00 90.75 94 PRO A CA 1
ATOM 702 C C . PRO A 1 94 ? -8.387 -5.324 16.336 1.00 90.75 94 PRO A C 1
ATOM 704 O O . PRO A 1 94 ? -8.841 -5.180 15.200 1.00 90.75 94 PRO A O 1
ATOM 707 N N . THR A 1 95 ? -7.146 -4.949 16.660 1.00 92.94 95 THR A N 1
ATOM 708 C CA . THR A 1 95 ? -6.169 -4.506 15.655 1.00 92.94 95 THR A CA 1
ATOM 709 C C . THR A 1 95 ? -5.954 -5.608 14.620 1.00 92.94 95 THR A C 1
ATOM 711 O O . THR A 1 95 ? -5.750 -6.771 14.974 1.00 92.94 95 THR A O 1
ATOM 714 N N . LYS A 1 96 ? -5.993 -5.241 13.337 1.00 94.38 96 LYS A N 1
ATOM 715 C CA . LYS A 1 96 ? -5.879 -6.180 12.219 1.00 94.38 96 LYS A CA 1
ATOM 716 C C . LYS A 1 96 ? -4.516 -6.053 11.554 1.00 94.38 96 LYS A C 1
ATOM 718 O O . LYS A 1 96 ? -4.085 -4.940 11.251 1.00 94.38 96 LYS A O 1
ATOM 723 N N . SER A 1 97 ? -3.880 -7.193 11.295 1.00 97.31 97 SER A N 1
ATOM 724 C CA . SER A 1 97 ? -2.634 -7.278 10.533 1.00 97.31 97 SER A CA 1
ATOM 725 C C . SER A 1 97 ? -2.748 -8.312 9.418 1.00 97.31 97 SER A C 1
ATOM 727 O O . SER A 1 97 ? -3.419 -9.332 9.580 1.00 97.31 97 SER A O 1
ATOM 729 N N . ILE A 1 98 ? -2.099 -8.052 8.287 1.00 97.81 98 ILE A N 1
ATOM 730 C CA . ILE A 1 98 ? -2.087 -8.947 7.131 1.00 97.81 98 ILE A CA 1
ATOM 731 C C . ILE A 1 98 ? -0.742 -8.870 6.422 1.00 97.81 98 ILE A C 1
ATOM 733 O O . ILE A 1 98 ? -0.189 -7.792 6.206 1.00 97.81 98 ILE A O 1
ATOM 737 N N . VAL A 1 99 ? -0.219 -10.031 6.033 1.00 98.44 99 VAL A N 1
ATOM 738 C CA . VAL A 1 99 ? 0.960 -10.095 5.172 1.00 98.44 99 VAL A CA 1
ATOM 739 C C . VAL A 1 99 ? 0.497 -10.014 3.727 1.00 98.44 99 VAL A C 1
ATOM 741 O O . VAL A 1 99 ? -0.132 -10.948 3.231 1.00 98.44 99 VAL A O 1
ATOM 744 N N . ILE A 1 100 ? 0.817 -8.911 3.057 1.00 98.06 100 ILE A N 1
ATOM 745 C CA . ILE A 1 100 ? 0.577 -8.747 1.622 1.00 98.06 100 ILE A CA 1
ATOM 746 C C . ILE A 1 100 ? 1.834 -9.045 0.826 1.00 98.06 100 ILE A C 1
ATOM 748 O O . ILE A 1 100 ? 2.946 -8.977 1.351 1.00 98.06 100 ILE A O 1
ATOM 752 N N . LYS A 1 101 ? 1.652 -9.320 -0.464 1.00 97.75 101 LYS A N 1
ATOM 753 C CA . LYS A 1 101 ? 2.706 -9.276 -1.478 1.00 97.75 101 LYS A CA 1
ATOM 754 C C . LYS A 1 101 ? 2.487 -8.077 -2.396 1.00 97.75 101 LYS A C 1
ATOM 756 O O . LYS A 1 101 ? 1.377 -7.876 -2.886 1.00 97.75 101 LYS A O 1
ATOM 761 N N . VAL A 1 102 ? 3.540 -7.315 -2.675 1.00 98.00 102 VAL A N 1
ATOM 762 C CA . VAL A 1 102 ? 3.495 -6.265 -3.701 1.00 98.00 102 VAL A CA 1
ATOM 763 C C . VAL A 1 102 ? 3.484 -6.927 -5.072 1.00 98.00 102 VAL A C 1
ATOM 765 O O . VAL A 1 102 ? 4.433 -7.622 -5.448 1.00 98.00 102 VAL A O 1
ATOM 768 N N . THR A 1 103 ? 2.397 -6.733 -5.809 1.00 97.25 103 THR A N 1
ATOM 769 C CA . THR A 1 1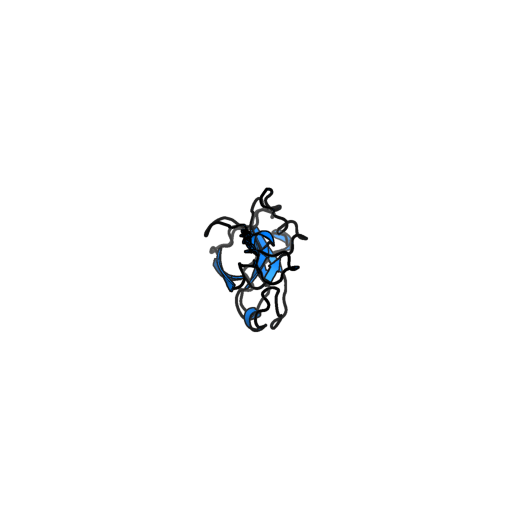03 ? 2.220 -7.300 -7.156 1.00 97.25 103 THR A CA 1
ATOM 770 C C . THR A 1 103 ? 1.873 -6.254 -8.196 1.00 97.25 103 THR A C 1
ATOM 772 O O . THR A 1 103 ? 1.868 -6.570 -9.384 1.00 97.25 103 THR A O 1
ATOM 775 N N . ASP A 1 104 ? 1.587 -5.031 -7.765 1.00 97.06 104 ASP A N 1
ATOM 776 C CA . ASP A 1 104 ? 1.111 -3.983 -8.647 1.00 97.06 104 ASP A CA 1
ATOM 777 C C . ASP A 1 104 ? 1.733 -2.620 -8.318 1.00 97.06 104 ASP A C 1
ATOM 779 O O . ASP A 1 104 ? 2.411 -2.442 -7.298 1.00 97.06 104 ASP A O 1
ATOM 783 N N . LEU A 1 105 ? 1.511 -1.670 -9.213 1.00 97.19 105 LEU A N 1
ATOM 784 C CA . LEU A 1 105 ? 1.951 -0.287 -9.136 1.00 97.19 105 LEU A CA 1
ATOM 785 C C . LEU A 1 105 ? 0.750 0.596 -8.803 1.00 97.19 105 LEU A C 1
ATOM 787 O O . LEU A 1 105 ? -0.259 0.549 -9.497 1.00 97.19 105 LEU A O 1
ATOM 791 N N . CYS A 1 106 ? 0.891 1.464 -7.803 1.00 97.69 106 CYS A N 1
ATOM 792 C CA . CYS A 1 106 ? 0.017 2.622 -7.661 1.00 97.69 106 CYS A CA 1
ATOM 793 C C . CYS A 1 106 ? 0.707 3.824 -8.327 1.00 97.69 106 CYS A C 1
ATOM 795 O O . CYS A 1 106 ? 1.670 4.354 -7.757 1.00 97.69 106 CYS A O 1
ATOM 797 N N . PRO A 1 107 ? 0.290 4.232 -9.540 1.00 95.38 107 PRO A N 1
ATOM 798 C CA . PRO A 1 107 ? 0.944 5.316 -10.261 1.00 95.38 107 PRO A CA 1
ATOM 799 C C . PRO A 1 107 ? 0.753 6.665 -9.554 1.00 95.38 107 PRO A C 1
ATOM 801 O O . PRO A 1 107 ? -0.259 6.895 -8.886 1.00 95.38 107 PRO A O 1
ATOM 804 N N . ALA A 1 108 ? 1.696 7.588 -9.761 1.00 94.38 108 ALA A N 1
ATOM 805 C CA . ALA A 1 108 ? 1.711 8.951 -9.210 1.00 94.38 108 ALA A CA 1
ATOM 806 C C . ALA A 1 108 ? 0.631 9.896 -9.798 1.00 94.38 108 ALA A C 1
ATOM 808 O O . ALA A 1 108 ? 0.877 11.071 -10.055 1.00 94.38 108 ALA A O 1
ATOM 809 N N . ILE A 1 109 ? -0.573 9.373 -10.026 1.00 91.12 109 ILE A N 1
ATOM 810 C CA . ILE A 1 109 ? -1.789 10.108 -10.408 1.00 91.12 109 ILE A CA 1
ATOM 811 C C . ILE A 1 109 ? -2.737 10.307 -9.215 1.00 91.12 109 ILE A C 1
ATOM 813 O O . ILE A 1 109 ? -3.638 11.139 -9.273 1.00 91.12 109 ILE A O 1
ATOM 817 N N . SER A 1 110 ? -2.547 9.535 -8.140 1.00 92.19 110 SER A N 1
ATOM 818 C CA . SER A 1 110 ? -3.289 9.638 -6.882 1.00 92.19 110 SER A CA 1
ATOM 819 C C . SER A 1 110 ? -2.472 10.415 -5.855 1.00 92.19 110 SER A C 1
ATOM 821 O O . SER A 1 110 ? -1.281 10.153 -5.706 1.00 92.19 110 SER A O 1
ATOM 823 N N . GLN A 1 111 ? -3.117 11.290 -5.076 1.00 95.69 111 GLN A N 1
ATOM 824 C CA . GLN A 1 111 ? -2.491 12.031 -3.964 1.00 95.69 111 GLN A CA 1
ATOM 825 C C . GLN A 1 111 ? -1.926 11.130 -2.849 1.00 95.69 111 GLN A C 1
ATOM 827 O O . GLN A 1 111 ? -1.252 11.596 -1.935 1.00 95.69 111 GLN A O 1
ATOM 832 N N . TRP A 1 112 ? -2.260 9.839 -2.878 1.00 96.81 112 TRP A N 1
ATOM 833 C CA . TRP A 1 112 ? -1.709 8.834 -1.974 1.00 96.81 112 TRP A CA 1
ATOM 834 C C . TRP A 1 112 ? -0.404 8.244 -2.514 1.00 96.81 112 TRP A C 1
ATOM 836 O O . TRP A 1 112 ? 0.447 7.803 -1.747 1.00 96.81 112 TRP A O 1
ATOM 846 N N . CYS A 1 113 ? -0.209 8.273 -3.830 1.00 97.56 113 CYS A N 1
ATOM 847 C CA . CYS A 1 113 ? 0.885 7.600 -4.523 1.00 97.56 113 CYS A CA 1
ATOM 848 C C . CYS A 1 113 ? 1.836 8.563 -5.246 1.00 97.56 113 CYS A C 1
ATOM 850 O O . CYS A 1 113 ? 2.715 8.109 -5.974 1.00 97.56 113 CYS A O 1
ATOM 852 N N . ASP A 1 114 ? 1.690 9.871 -5.025 1.00 96.62 114 ASP A N 1
ATOM 853 C CA . ASP A 1 114 ? 2.465 10.952 -5.648 1.00 96.62 114 ASP A CA 1
ATOM 854 C C . ASP A 1 114 ? 3.659 11.433 -4.799 1.00 96.62 114 ASP A C 1
ATOM 856 O O . ASP A 1 114 ? 4.199 12.522 -5.033 1.00 96.62 114 ASP A O 1
ATOM 860 N N . ALA A 1 115 ? 4.061 10.645 -3.796 1.00 97.12 115 ALA A N 1
ATOM 861 C CA . ALA A 1 115 ? 5.251 10.932 -3.007 1.00 97.12 115 ALA A CA 1
ATOM 862 C C . ALA A 1 115 ? 6.496 10.981 -3.907 1.00 97.12 115 ALA A C 1
ATOM 864 O O . ALA A 1 115 ? 6.677 10.159 -4.807 1.00 97.12 115 ALA A O 1
ATOM 865 N N . THR A 1 116 ? 7.382 11.928 -3.620 1.00 95.81 116 THR A N 1
ATOM 866 C CA . THR A 1 116 ? 8.707 12.059 -4.230 1.00 95.81 116 THR A CA 1
ATOM 867 C C . THR A 1 116 ? 9.773 11.983 -3.141 1.00 95.81 116 THR A C 1
ATOM 869 O O . THR A 1 116 ? 9.479 12.028 -1.947 1.00 95.81 116 THR A O 1
ATOM 872 N N . GLU A 1 117 ? 11.045 11.915 -3.527 1.00 94.81 117 GLU A N 1
ATOM 873 C CA . GLU A 1 117 ? 12.152 11.909 -2.560 1.00 94.81 117 GLU A CA 1
ATOM 874 C C . GLU A 1 117 ? 12.144 13.133 -1.633 1.00 94.81 117 GLU A C 1
ATOM 876 O O . GLU A 1 117 ? 12.558 13.041 -0.481 1.00 94.81 117 GLU A O 1
ATOM 881 N N . SER A 1 118 ? 11.621 14.265 -2.113 1.00 95.69 118 SER A N 1
ATOM 882 C CA . SER A 1 118 ? 11.566 15.534 -1.386 1.00 95.69 118 SER A CA 1
ATOM 883 C C . SER A 1 118 ? 10.198 15.870 -0.786 1.00 95.69 118 SER A C 1
ATOM 885 O O . SER A 1 118 ? 10.094 16.863 -0.065 1.00 95.69 118 SER A O 1
ATOM 887 N N . LYS A 1 119 ? 9.148 15.089 -1.073 1.00 96.62 119 LYS A N 1
ATOM 888 C CA . LYS A 1 119 ? 7.767 15.418 -0.694 1.00 96.62 119 LYS A CA 1
ATOM 889 C C . LYS A 1 119 ? 6.971 14.153 -0.335 1.00 96.62 119 LYS A C 1
ATOM 891 O O . LYS A 1 119 ? 6.815 13.295 -1.203 1.00 96.62 119 LYS A O 1
ATOM 896 N N . PRO A 1 120 ? 6.406 14.039 0.882 1.00 97.88 120 PRO A N 1
ATOM 897 C CA . PRO A 1 120 ? 5.489 12.948 1.202 1.00 97.88 120 PRO A CA 1
ATOM 898 C C . PRO A 1 120 ? 4.162 13.074 0.431 1.00 97.88 120 PRO A C 1
ATOM 900 O O . PRO A 1 120 ? 3.864 14.110 -0.169 1.00 97.88 120 PRO A O 1
ATOM 903 N N . ASN A 1 121 ? 3.357 12.016 0.470 1.00 97.50 121 ASN A N 1
ATOM 904 C CA . ASN A 1 121 ? 1.989 12.012 -0.043 1.00 97.50 121 ASN A CA 1
ATOM 905 C C . ASN A 1 121 ? 1.037 12.840 0.848 1.00 97.50 121 ASN A C 1
ATOM 907 O O . ASN A 1 121 ? 1.437 13.379 1.886 1.00 97.50 121 ASN A O 1
ATOM 911 N N . ALA A 1 122 ? -0.244 12.915 0.479 1.00 96.56 122 ALA A N 1
ATOM 912 C CA . ALA A 1 122 ? -1.260 13.682 1.210 1.00 96.56 122 ALA A CA 1
ATOM 913 C C . ALA A 1 122 ? -1.472 13.249 2.677 1.00 96.56 122 ALA A C 1
ATOM 915 O O . ALA A 1 122 ? -1.978 14.033 3.477 1.00 96.56 122 ALA A O 1
ATOM 916 N N . GLY A 1 123 ? -1.073 12.029 3.051 1.00 95.31 123 GLY A N 1
ATOM 917 C CA . GLY A 1 123 ? -1.111 11.537 4.432 1.00 95.31 123 GLY A CA 1
ATOM 918 C C . GLY A 1 123 ? 0.180 11.773 5.215 1.00 95.31 123 GLY A C 1
ATOM 919 O O . GLY A 1 123 ? 0.296 11.307 6.346 1.00 95.31 123 GLY A O 1
ATOM 920 N N . GLY A 1 124 ? 1.161 12.470 4.635 1.00 96.62 124 GLY A N 1
ATOM 921 C CA . GLY A 1 124 ? 2.438 12.756 5.288 1.00 96.62 124 GLY A CA 1
ATOM 922 C C . GLY A 1 124 ? 3.412 11.574 5.311 1.00 96.62 124 GLY A C 1
ATOM 923 O O . GLY A 1 124 ? 4.372 11.604 6.080 1.00 96.62 124 GLY A O 1
ATOM 924 N N . THR A 1 125 ? 3.206 10.547 4.477 1.00 96.94 125 THR A N 1
ATOM 925 C CA . THR A 1 125 ? 4.093 9.374 4.375 1.00 96.94 125 THR A CA 1
ATOM 926 C C . THR A 1 125 ? 4.710 9.247 2.981 1.00 96.94 125 THR A C 1
ATOM 928 O O . THR A 1 125 ? 4.201 9.788 2.006 1.00 96.94 125 THR A O 1
ATOM 931 N N . TRP A 1 126 ? 5.819 8.512 2.855 1.00 97.38 126 TRP A N 1
ATOM 932 C CA . TRP A 1 126 ? 6.458 8.261 1.549 1.00 97.38 126 TRP A CA 1
ATOM 933 C C . TRP A 1 126 ? 5.899 7.035 0.821 1.00 97.38 126 TRP A C 1
ATOM 935 O O . TRP A 1 126 ? 6.031 6.911 -0.396 1.00 97.38 126 TRP A O 1
ATOM 945 N N . LEU A 1 127 ? 5.276 6.121 1.562 1.00 98.00 127 LEU A N 1
ATOM 946 C CA . LEU A 1 127 ? 4.691 4.901 1.023 1.00 98.00 127 LEU A CA 1
ATOM 947 C C . LEU A 1 127 ? 3.169 4.959 1.114 1.00 98.00 127 LEU A C 1
ATOM 949 O O . LEU A 1 127 ? 2.627 5.434 2.114 1.00 98.00 127 LEU A O 1
ATOM 953 N N . ASN A 1 128 ? 2.514 4.406 0.097 1.00 98.25 128 ASN A N 1
ATOM 954 C CA . ASN A 1 128 ? 1.119 3.995 0.150 1.00 98.25 128 ASN A CA 1
ATOM 955 C C . ASN A 1 128 ? 0.998 2.549 -0.310 1.00 98.25 128 ASN A C 1
ATOM 957 O O . ASN A 1 128 ? 1.541 2.194 -1.359 1.00 98.25 128 ASN A O 1
ATOM 961 N N . PHE A 1 129 ? 0.264 1.753 0.458 1.00 98.50 129 PHE A N 1
ATOM 962 C CA . PHE A 1 129 ? -0.162 0.422 0.049 1.00 98.50 129 PHE A CA 1
ATOM 963 C C . PHE A 1 129 ? -1.629 0.490 -0.355 1.00 98.50 129 PHE A C 1
ATOM 965 O O . PHE A 1 129 ? -2.495 0.730 0.483 1.00 98.50 129 PHE A O 1
ATOM 972 N N . ASP A 1 130 ? -1.894 0.277 -1.636 1.00 97.75 130 ASP A N 1
ATOM 973 C CA . ASP A 1 130 ? -3.244 0.212 -2.173 1.00 97.75 130 ASP A CA 1
ATOM 974 C C . ASP A 1 130 ? -3.658 -1.261 -2.237 1.00 97.75 130 ASP A C 1
ATOM 976 O O . ASP A 1 130 ? -3.181 -2.014 -3.086 1.00 97.75 130 ASP A O 1
ATOM 980 N N . LEU A 1 131 ? -4.427 -1.728 -1.255 1.00 97.44 131 LEU A N 1
ATOM 981 C CA . LEU A 1 131 ? -4.781 -3.143 -1.123 1.00 97.44 131 LEU A CA 1
ATOM 982 C C . LEU A 1 131 ? -5.794 -3.542 -2.193 1.00 97.44 131 LEU A C 1
ATOM 984 O O . LEU A 1 131 ? -6.744 -2.812 -2.464 1.00 97.44 131 LEU A O 1
ATOM 988 N N . VAL A 1 132 ? -5.648 -4.753 -2.731 1.00 96.75 132 VAL A N 1
ATOM 989 C CA . VAL A 1 132 ? -6.694 -5.354 -3.564 1.00 96.75 132 VAL A CA 1
ATOM 990 C C . VAL A 1 132 ? -7.851 -5.769 -2.656 1.00 96.75 132 VAL A C 1
ATOM 992 O O . VAL A 1 132 ? -7.835 -6.851 -2.055 1.00 96.75 132 VAL A O 1
ATOM 995 N N . TRP A 1 133 ? -8.838 -4.887 -2.519 1.00 95.38 133 TRP A N 1
ATOM 996 C CA . TRP A 1 133 ? -10.004 -5.091 -1.670 1.00 95.38 133 TRP A CA 1
ATOM 997 C C . TRP A 1 133 ? -11.256 -4.402 -2.253 1.00 95.38 133 TRP A C 1
ATOM 999 O O . TRP A 1 133 ? -11.173 -3.247 -2.686 1.00 95.38 133 TRP A O 1
ATOM 1009 N N . PRO A 1 134 ? -12.427 -5.068 -2.238 1.00 93.94 134 PRO A N 1
ATOM 1010 C CA . PRO A 1 134 ? -12.668 -6.446 -1.786 1.00 93.94 134 PRO A CA 1
ATOM 1011 C C . PRO A 1 134 ? -11.915 -7.501 -2.614 1.00 93.94 134 PRO A C 1
ATOM 1013 O O . PRO A 1 134 ? -11.642 -7.308 -3.797 1.00 93.94 134 PRO A O 1
ATOM 1016 N N . SER A 1 135 ? -11.549 -8.618 -1.980 1.00 94.12 135 SER A N 1
ATOM 1017 C CA . SER A 1 135 ? -10.917 -9.766 -2.643 1.00 94.12 135 SER A CA 1
ATOM 1018 C C . SER A 1 135 ? -11.185 -11.068 -1.895 1.00 94.12 135 SER A C 1
ATOM 1020 O O . SER A 1 135 ? -11.550 -11.066 -0.725 1.00 94.12 135 SER A O 1
ATOM 1022 N N . VAL A 1 136 ? -10.954 -12.207 -2.553 1.00 94.56 136 VAL A N 1
ATOM 1023 C CA . VAL A 1 136 ? -11.132 -13.541 -1.943 1.00 94.56 136 VAL A CA 1
ATOM 1024 C C . VAL A 1 136 ? -10.121 -13.853 -0.832 1.00 94.56 136 VAL A C 1
ATOM 1026 O O . VAL A 1 136 ? -10.262 -14.858 -0.141 1.00 94.56 136 VAL A O 1
ATOM 1029 N N . ALA A 1 137 ? -9.072 -13.039 -0.698 1.00 95.69 137 ALA A N 1
ATOM 1030 C CA . ALA A 1 137 ? -7.935 -13.307 0.175 1.00 95.69 137 ALA A CA 1
ATOM 1031 C C . ALA A 1 137 ? -7.825 -12.343 1.363 1.00 95.69 137 ALA A C 1
ATOM 1033 O O . ALA A 1 137 ? -7.070 -12.617 2.295 1.00 95.69 137 ALA A O 1
ATOM 1034 N N . ILE A 1 138 ? -8.553 -11.225 1.337 1.00 95.50 138 ILE A N 1
ATOM 1035 C CA . ILE A 1 138 ? -8.580 -10.233 2.412 1.00 95.50 138 ILE A CA 1
ATOM 1036 C C . ILE A 1 138 ? -9.988 -10.247 3.025 1.00 95.50 138 ILE A C 1
ATOM 1038 O O . ILE A 1 138 ? -10.954 -10.151 2.271 1.00 95.50 138 ILE A O 1
ATOM 1042 N N . PRO A 1 139 ? -10.132 -10.365 4.361 1.00 93.75 13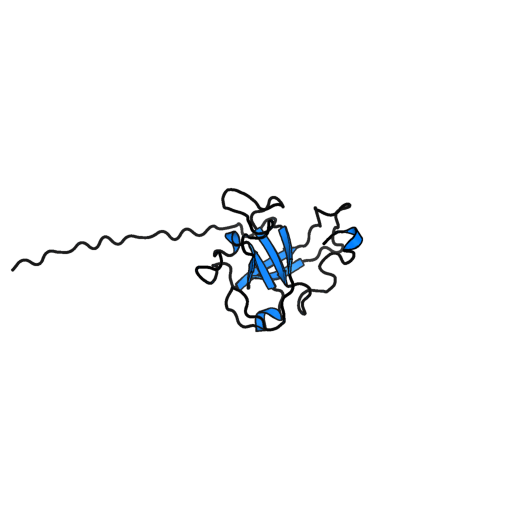9 PRO A N 1
ATOM 1043 C CA . PRO A 1 139 ? -11.442 -10.399 5.009 1.00 93.75 139 PRO A CA 1
ATOM 1044 C C . PRO A 1 139 ? -12.352 -9.229 4.608 1.00 93.75 139 PRO A C 1
ATOM 1046 O O . PRO A 1 139 ? -11.905 -8.085 4.492 1.00 93.75 139 PRO A O 1
ATOM 1049 N N . GLU A 1 140 ? -13.647 -9.504 4.443 1.00 91.06 140 GLU A N 1
ATOM 1050 C CA . GLU A 1 140 ? -14.658 -8.494 4.083 1.00 91.06 140 GLU A CA 1
ATOM 1051 C C . GLU A 1 140 ? -14.791 -7.377 5.122 1.00 91.06 140 GLU A C 1
ATOM 1053 O O . GLU A 1 140 ? -15.271 -6.297 4.813 1.00 91.06 140 GLU A O 1
ATOM 1058 N N . ASP A 1 141 ? -14.360 -7.610 6.357 1.00 89.31 141 ASP A N 1
ATOM 1059 C CA . ASP A 1 141 ? -14.424 -6.627 7.431 1.00 89.31 141 ASP A CA 1
ATOM 1060 C C . ASP A 1 141 ? -13.097 -5.865 7.620 1.00 89.31 141 ASP A C 1
ATOM 1062 O O . ASP A 1 141 ? -12.923 -5.181 8.630 1.00 89.31 141 ASP A O 1
ATOM 1066 N N . TRP A 1 142 ? -12.129 -6.015 6.705 1.00 91.56 142 TRP A N 1
ATOM 1067 C CA . TRP A 1 142 ? -10.792 -5.427 6.833 1.00 91.56 142 TRP A CA 1
ATOM 1068 C C . TRP A 1 142 ? -10.823 -3.896 6.927 1.00 91.56 142 TRP A C 1
ATOM 1070 O O . TRP A 1 142 ? -10.274 -3.340 7.879 1.00 91.56 142 TRP A O 1
ATOM 1080 N N . PHE A 1 143 ? -11.482 -3.229 5.976 1.00 89.50 143 PHE A N 1
ATOM 1081 C CA . PHE A 1 143 ? -11.738 -1.787 6.018 1.00 89.50 143 PHE A CA 1
ATOM 1082 C C . PHE A 1 143 ? -13.025 -1.478 6.807 1.00 89.50 143 PHE A C 1
ATOM 1084 O O . PHE A 1 143 ? -13.867 -2.365 6.980 1.00 89.50 143 PHE A O 1
ATOM 1091 N N . PRO A 1 144 ? -13.199 -0.243 7.321 1.00 84.06 144 PRO A N 1
ATOM 1092 C CA . PRO A 1 144 ? -14.418 0.134 8.030 1.00 84.06 144 PRO A CA 1
ATOM 1093 C C . PRO A 1 144 ? -15.650 -0.091 7.148 1.00 84.06 144 PRO A C 1
ATOM 1095 O O . PRO A 1 144 ? -15.751 0.445 6.051 1.00 84.06 144 PRO A O 1
ATOM 1098 N N . SER A 1 145 ? -16.619 -0.853 7.647 1.00 72.31 145 SER A N 1
ATOM 1099 C CA . SER A 1 145 ? -17.797 -1.249 6.868 1.00 72.31 145 SER A CA 1
ATOM 1100 C C . SER A 1 145 ? -18.877 -0.165 6.768 1.00 72.31 145 SER A C 1
ATOM 1102 O O . SER A 1 145 ? -19.760 -0.249 5.918 1.00 72.31 145 SER A O 1
ATOM 1104 N N . ASN A 1 146 ? -18.831 0.864 7.622 1.00 77.94 146 ASN A N 1
ATOM 1105 C CA . ASN A 1 146 ? -19.752 1.998 7.557 1.00 77.94 146 ASN A CA 1
ATOM 1106 C C . ASN A 1 146 ? -19.105 3.184 6.833 1.00 77.94 146 ASN A C 1
ATOM 1108 O O . ASN A 1 146 ? -18.753 4.180 7.466 1.00 77.94 146 ASN A O 1
ATOM 1112 N N . GLU A 1 147 ? -18.984 3.085 5.507 1.00 70.50 147 GLU A N 1
ATOM 1113 C CA . GLU A 1 147 ? -18.471 4.168 4.649 1.00 70.50 147 GLU A CA 1
ATOM 1114 C C . GLU A 1 147 ? -19.225 5.491 4.864 1.00 70.50 147 GLU A C 1
ATOM 1116 O O . GLU A 1 147 ? -18.654 6.571 4.766 1.00 70.50 147 GLU A O 1
ATOM 1121 N N . SER A 1 148 ? -20.521 5.432 5.196 1.00 72.56 148 SER A N 1
ATOM 1122 C CA . SER A 1 148 ? -21.334 6.638 5.420 1.00 72.56 148 SER A CA 1
ATOM 1123 C C . SER A 1 148 ? -20.921 7.403 6.682 1.00 72.56 148 SER A C 1
ATOM 1125 O O . SER A 1 148 ? -21.140 8.608 6.768 1.00 72.56 148 SER A O 1
ATOM 1127 N N . PHE A 1 149 ? -20.342 6.710 7.665 1.00 76.56 149 PHE A N 1
ATOM 1128 C CA . PHE A 1 149 ? -19.898 7.288 8.934 1.00 76.56 149 PHE A CA 1
ATOM 1129 C C . PHE A 1 149 ? -18.384 7.530 8.966 1.00 76.56 149 PHE A C 1
ATOM 1131 O O . PHE A 1 149 ? -17.936 8.542 9.500 1.00 76.56 149 PHE A O 1
ATOM 1138 N N . TYR A 1 150 ? -17.597 6.624 8.379 1.00 76.81 150 TYR A N 1
ATOM 1139 C CA . TYR A 1 150 ? -16.134 6.686 8.374 1.00 76.81 150 TYR A CA 1
ATOM 1140 C C . TYR A 1 150 ? -15.532 7.211 7.061 1.00 76.81 150 TYR A C 1
ATOM 1142 O O . TYR A 1 150 ? -14.323 7.392 6.981 1.00 76.81 150 TYR A O 1
ATOM 1150 N N . GLY A 1 151 ? -16.347 7.522 6.054 1.00 64.94 151 GLY A N 1
ATOM 1151 C CA . GLY A 1 151 ? -15.862 7.900 4.728 1.00 64.94 151 GLY A CA 1
ATOM 1152 C C . GLY A 1 151 ? -15.424 6.696 3.890 1.00 64.94 151 GLY A C 1
ATOM 1153 O O . GLY A 1 151 ? -15.365 5.567 4.380 1.00 64.94 151 GLY A O 1
ATOM 1154 N N . LYS A 1 152 ? -15.159 6.970 2.610 1.00 56.28 152 LYS A N 1
ATOM 1155 C CA . LYS A 1 152 ? -14.499 6.047 1.681 1.00 56.28 152 LYS A CA 1
ATOM 1156 C C . LYS A 1 152 ? -12.990 6.218 1.752 1.00 56.28 152 LYS A C 1
ATOM 1158 O O . LYS A 1 152 ? -12.562 7.390 1.879 1.00 56.28 152 LYS A O 1
#